Protein AF-A0A1V5IGQ4-F1 (afdb_monomer)

pLDDT: mean 75.05, std 9.46, range [52.09, 88.44]

Sequence (81 aa):
MALLILNTIVLVMRIRAAPDKPIGKGVGLVLGLAIGLTLWVPLTYLFGNQSAGIIAGSMTGIIIAIALELYSAQVRKRLES

Radius of gyration: 14.24 Å; Cα contacts (8 Å, |Δi|>4): 91; chains: 1; bounding box: 35×15×40 Å

Foldseek 3Di:
DVVLVVLVVVVVCVCVVCVLAFCPACNQLVSLQSQLVVQLVVQCVVVVHSVRSNVRSRVRSRVRSVVSNVSSVVSVVVVVD

Secondary structure (DSSP, 8-state):
-HHHHHHHHHHHHHHHH-TTS---TTHHHHHHHHHHHHHHHHHHHHHT-HHHHHHHHHHHHHHHHHHHHHHHHHHHHHH--

Mean predicted aligned error: 8.36 Å

Structure (mmCIF, N/CA/C/O backbone):
data_AF-A0A1V5IGQ4-F1
#
_entry.id   AF-A0A1V5IGQ4-F1
#
loop_
_atom_site.group_PDB
_atom_site.id
_atom_site.type_symbol
_atom_site.label_atom_id
_atom_site.label_alt_id
_atom_site.label_comp_id
_atom_site.label_asym_id
_atom_site.label_entity_id
_atom_site.label_seq_id
_atom_site.pdbx_PDB_ins_code
_atom_site.Cartn_x
_atom_site.Cartn_y
_atom_site.Cartn_z
_atom_site.occupancy
_atom_site.B_iso_or_equiv
_atom_site.auth_seq_id
_atom_site.auth_comp_id
_atom_site.auth_asym_id
_atom_site.auth_atom_id
_atom_site.pdbx_PDB_model_num
ATOM 1 N N . MET A 1 1 ? -0.291 -7.573 -14.701 1.00 53.91 1 MET A N 1
ATOM 2 C CA . MET A 1 1 ? -1.119 -6.344 -14.679 1.00 53.91 1 MET A CA 1
ATOM 3 C C . MET A 1 1 ? -2.578 -6.615 -14.328 1.00 53.91 1 MET A C 1
ATOM 5 O O . MET A 1 1 ? -3.031 -6.069 -13.336 1.00 53.91 1 MET A O 1
ATOM 9 N N . ALA A 1 2 ? -3.299 -7.488 -15.043 1.00 52.09 2 ALA A N 1
ATOM 10 C CA . ALA A 1 2 ? -4.714 -7.777 -14.750 1.00 52.09 2 ALA A CA 1
ATOM 11 C C . ALA A 1 2 ? -4.979 -8.247 -13.303 1.00 52.09 2 ALA A C 1
ATOM 13 O O . ALA A 1 2 ? -5.845 -7.700 -12.633 1.00 52.09 2 ALA A O 1
ATOM 14 N N . LEU A 1 3 ? -4.173 -9.180 -12.778 1.00 58.50 3 LEU A N 1
ATOM 15 C CA . LEU A 1 3 ? -4.274 -9.649 -11.384 1.00 58.50 3 LEU A CA 1
ATOM 16 C C . LEU A 1 3 ? -4.016 -8.550 -10.346 1.00 58.50 3 LEU A C 1
ATOM 18 O O . LEU A 1 3 ? -4.596 -8.562 -9.270 1.00 58.50 3 LEU A O 1
ATOM 22 N N . LEU A 1 4 ? -3.162 -7.590 -10.686 1.00 61.19 4 LEU A N 1
ATOM 23 C CA . LEU A 1 4 ? -2.774 -6.455 -9.854 1.00 61.19 4 LEU A CA 1
ATOM 24 C C . LEU A 1 4 ? -3.929 -5.469 -9.703 1.00 61.19 4 LEU A C 1
ATOM 26 O O . LEU A 1 4 ? -4.276 -5.045 -8.608 1.00 61.19 4 LEU A O 1
ATOM 30 N N . ILE A 1 5 ? -4.547 -5.163 -10.843 1.00 66.06 5 ILE A N 1
ATOM 31 C CA . ILE A 1 5 ? -5.743 -4.341 -10.939 1.00 66.06 5 ILE A CA 1
ATOM 32 C C . ILE A 1 5 ? -6.876 -5.027 -10.174 1.00 66.06 5 ILE A C 1
ATOM 34 O O . ILE A 1 5 ? -7.526 -4.380 -9.363 1.00 66.06 5 ILE A O 1
ATOM 38 N N . LEU A 1 6 ? -7.050 -6.342 -10.346 1.00 66.38 6 LEU A N 1
ATOM 39 C CA . LEU A 1 6 ? -8.052 -7.115 -9.613 1.00 66.38 6 LEU A CA 1
ATOM 40 C C . LEU A 1 6 ? -7.820 -7.060 -8.093 1.00 66.38 6 LEU A C 1
ATOM 42 O O . LEU A 1 6 ? -8.759 -6.802 -7.349 1.00 66.38 6 LEU A O 1
ATOM 46 N N . ASN A 1 7 ? -6.575 -7.233 -7.631 1.00 63.50 7 ASN A N 1
ATOM 47 C CA . ASN A 1 7 ? -6.235 -7.186 -6.204 1.00 63.50 7 ASN A CA 1
ATOM 48 C C . ASN A 1 7 ? -6.490 -5.796 -5.601 1.00 63.50 7 ASN A C 1
ATOM 50 O O . ASN A 1 7 ? -7.082 -5.678 -4.530 1.00 63.50 7 ASN A O 1
ATOM 54 N N . THR A 1 8 ? -6.111 -4.735 -6.317 1.00 64.44 8 THR A N 1
ATOM 55 C CA . THR A 1 8 ? -6.368 -3.350 -5.900 1.00 64.44 8 THR A CA 1
ATOM 56 C C . THR A 1 8 ? -7.863 -3.028 -5.900 1.00 64.44 8 THR A C 1
ATOM 58 O O . THR A 1 8 ? -8.347 -2.391 -4.968 1.00 64.44 8 THR A O 1
ATOM 61 N N . ILE A 1 9 ? -8.624 -3.500 -6.894 1.00 69.12 9 ILE A N 1
ATOM 62 C CA . ILE A 1 9 ? -10.083 -3.330 -6.942 1.00 69.12 9 ILE A CA 1
ATOM 63 C C . ILE A 1 9 ? -10.738 -4.051 -5.767 1.00 69.12 9 ILE A C 1
ATOM 65 O O . ILE A 1 9 ? -11.539 -3.439 -5.069 1.00 69.12 9 ILE A O 1
ATOM 69 N N . VAL A 1 10 ? -10.377 -5.307 -5.496 1.00 68.38 10 VAL A N 1
ATOM 70 C CA . VAL A 1 10 ? -10.915 -6.068 -4.357 1.00 68.38 10 VAL A CA 1
ATOM 71 C C . VAL A 1 10 ? -10.570 -5.378 -3.038 1.00 68.38 10 VAL A C 1
ATOM 73 O O . VAL A 1 10 ? -11.427 -5.277 -2.161 1.00 68.38 10 VAL A O 1
ATOM 76 N N . LEU A 1 11 ? -9.360 -4.828 -2.912 1.00 67.44 11 LEU A N 1
ATOM 77 C CA . LEU A 1 11 ? -8.962 -4.050 -1.744 1.00 67.44 11 LEU A CA 1
ATOM 78 C C . LEU A 1 11 ? -9.835 -2.804 -1.557 1.00 67.44 11 LEU A C 1
ATOM 80 O O . LEU A 1 11 ? -10.384 -2.592 -0.476 1.00 67.44 11 LEU A O 1
ATOM 84 N N . VAL A 1 12 ? -9.983 -1.994 -2.607 1.00 68.31 12 VAL A N 1
ATOM 85 C CA . VAL A 1 12 ? -10.788 -0.766 -2.572 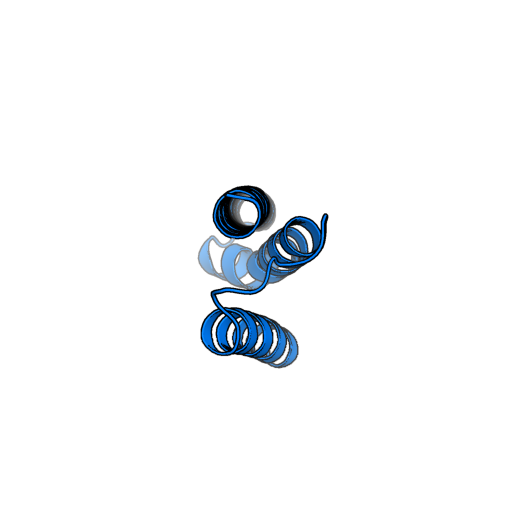1.00 68.31 12 VAL A CA 1
ATOM 86 C C . VAL A 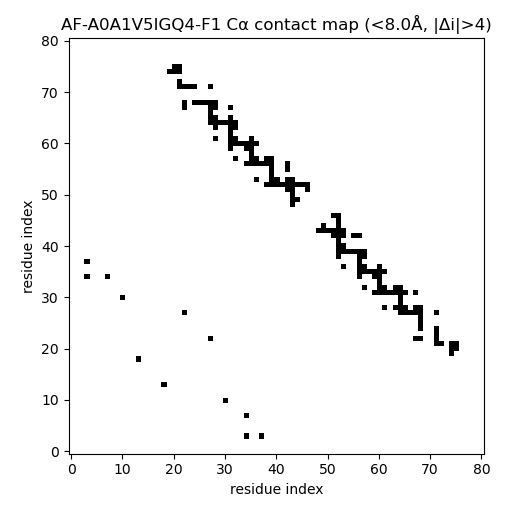1 12 ? -12.257 -1.096 -2.325 1.00 68.31 12 VAL A C 1
ATOM 88 O O . VAL A 1 12 ? -12.888 -0.467 -1.481 1.00 68.31 12 VAL A O 1
ATOM 91 N N . MET A 1 13 ? -12.803 -2.109 -3.002 1.00 69.50 13 MET A N 1
ATOM 92 C CA . MET A 1 13 ? -14.176 -2.568 -2.796 1.00 69.50 13 MET A CA 1
ATOM 93 C C . MET A 1 13 ? -14.388 -3.054 -1.368 1.00 69.50 13 MET A C 1
ATOM 95 O O . MET A 1 13 ? -15.405 -2.720 -0.778 1.00 69.50 13 MET A O 1
ATOM 99 N N . ARG A 1 14 ? -13.428 -3.766 -0.769 1.00 67.81 14 ARG A N 1
ATOM 100 C CA . ARG A 1 14 ? -13.521 -4.210 0.625 1.00 67.81 14 ARG A CA 1
ATOM 101 C C . ARG A 1 14 ? -13.498 -3.036 1.608 1.00 67.81 14 ARG A C 1
ATOM 103 O O . ARG A 1 14 ? -14.314 -3.013 2.524 1.00 67.81 14 ARG A O 1
ATOM 110 N N . ILE A 1 15 ? -12.603 -2.065 1.410 1.00 66.44 15 ILE A N 1
ATOM 111 C CA . ILE A 1 15 ? -12.543 -0.849 2.241 1.00 66.44 15 ILE A CA 1
ATOM 112 C C . ILE A 1 15 ? -13.850 -0.051 2.115 1.00 66.44 15 ILE A C 1
ATOM 114 O O . ILE A 1 15 ? -14.364 0.440 3.113 1.00 66.44 15 ILE A O 1
ATOM 118 N N . ARG A 1 16 ? -14.427 0.035 0.909 1.00 59.69 16 ARG A N 1
ATOM 119 C CA . ARG A 1 16 ? -15.703 0.733 0.671 1.00 59.69 16 ARG A CA 1
ATOM 120 C C . ARG A 1 16 ? -16.926 -0.038 1.172 1.00 59.69 16 ARG A C 1
ATOM 122 O O . ARG A 1 16 ? -17.887 0.593 1.589 1.00 59.69 16 ARG A O 1
ATOM 129 N N . ALA A 1 17 ? -16.911 -1.368 1.112 1.00 62.66 17 ALA A N 1
ATOM 130 C CA . ALA A 1 17 ? -18.040 -2.213 1.502 1.00 62.66 17 ALA A CA 1
ATOM 131 C C . ALA A 1 17 ? -18.132 -2.427 3.019 1.00 62.66 17 ALA A C 1
ATOM 133 O O . ALA A 1 17 ? -19.208 -2.733 3.526 1.00 62.66 17 ALA A O 1
ATOM 134 N N . ALA A 1 18 ? -17.020 -2.293 3.743 1.00 59.69 18 ALA A N 1
ATOM 135 C CA . ALA A 1 18 ? -16.995 -2.439 5.193 1.00 59.69 18 ALA A CA 1
ATOM 136 C C . ALA A 1 18 ? -16.009 -1.451 5.849 1.00 59.69 18 ALA A C 1
ATOM 138 O O . ALA A 1 18 ? -15.029 -1.892 6.456 1.00 59.69 18 ALA A O 1
ATOM 139 N N . PRO A 1 19 ? -16.254 -0.131 5.739 1.00 61.28 19 PRO A N 1
ATOM 140 C CA . PRO A 1 19 ? -15.371 0.895 6.301 1.00 61.28 19 PRO A CA 1
ATOM 141 C C . PRO A 1 19 ? -15.292 0.818 7.832 1.00 61.28 19 PRO A C 1
ATOM 143 O O . PRO A 1 19 ? -14.246 1.080 8.417 1.00 61.28 19 PRO A O 1
ATOM 146 N N . ASP A 1 20 ? -16.372 0.369 8.473 1.00 60.66 20 ASP A N 1
ATOM 147 C CA . ASP A 1 20 ? -16.481 0.265 9.930 1.00 60.66 20 ASP A CA 1
ATOM 148 C C . ASP A 1 20 ? -16.010 -1.088 10.474 1.00 60.66 20 ASP A C 1
ATOM 150 O O . ASP A 1 20 ? -16.194 -1.381 11.652 1.00 60.66 20 ASP A O 1
ATOM 154 N N . LYS A 1 21 ? -15.425 -1.957 9.636 1.00 60.91 21 LYS A N 1
ATOM 155 C CA . LYS A 1 21 ? -14.852 -3.228 10.094 1.00 60.91 21 LYS A CA 1
ATOM 156 C C . LYS A 1 21 ? -13.334 -3.169 10.030 1.00 60.91 21 LYS A C 1
ATOM 158 O O . LYS A 1 21 ? -12.772 -2.904 8.965 1.00 60.91 21 LYS A O 1
ATOM 163 N N . PRO A 1 22 ? -12.637 -3.485 11.134 1.00 62.91 22 PRO A N 1
ATOM 164 C CA . PRO A 1 22 ? -11.194 -3.440 11.137 1.00 62.91 22 PRO A CA 1
ATOM 165 C C . PRO A 1 22 ? -10.631 -4.461 10.154 1.00 62.91 22 PRO A C 1
ATOM 167 O O . PRO A 1 22 ? -10.996 -5.641 10.123 1.00 62.91 22 PRO A O 1
ATOM 170 N N . ILE A 1 23 ? -9.681 -3.990 9.360 1.00 66.50 23 ILE A N 1
ATOM 171 C CA . ILE A 1 23 ? -8.863 -4.820 8.497 1.00 66.50 23 ILE A CA 1
ATOM 172 C C . ILE A 1 23 ? -7.988 -5.656 9.436 1.00 66.50 23 ILE A C 1
ATOM 174 O O . ILE A 1 23 ? -7.099 -5.094 10.058 1.00 66.50 23 ILE A O 1
ATOM 178 N N . GLY A 1 24 ? -8.312 -6.937 9.655 1.00 66.00 24 GLY A N 1
ATOM 179 C CA . GLY A 1 24 ? -7.630 -7.810 10.631 1.00 66.00 24 GLY A CA 1
ATOM 180 C C . GLY A 1 24 ? -6.116 -7.568 10.754 1.00 66.00 24 GLY A C 1
ATOM 181 O O . GLY A 1 24 ? -5.472 -7.254 9.757 1.00 66.00 24 GLY A O 1
ATOM 182 N N . LYS A 1 25 ? -5.560 -7.685 11.973 1.00 67.00 25 LYS A N 1
ATOM 183 C CA . LYS A 1 25 ? -4.142 -7.379 12.262 1.00 67.00 25 LYS A CA 1
ATOM 184 C C . LYS A 1 25 ? -3.219 -7.984 11.196 1.00 67.00 25 LYS A C 1
ATOM 186 O O . LYS A 1 25 ? -3.307 -9.181 10.931 1.00 67.00 25 LYS A O 1
ATOM 191 N N . GLY A 1 26 ? -2.366 -7.160 10.588 1.00 69.12 26 GLY A N 1
ATOM 192 C CA . GLY A 1 26 ? -1.400 -7.584 9.569 1.00 69.12 26 GLY A CA 1
ATOM 193 C C . GLY A 1 26 ? -1.946 -7.732 8.144 1.00 69.12 26 GLY A C 1
ATOM 194 O O . GLY A 1 26 ? -1.159 -7.825 7.206 1.00 69.12 26 GLY A O 1
ATOM 195 N N . VAL A 1 27 ? -3.265 -7.690 7.927 1.00 74.25 27 VAL A N 1
ATOM 196 C CA . VAL A 1 27 ? -3.850 -7.733 6.573 1.00 74.25 27 VAL A CA 1
ATOM 197 C C . VAL A 1 27 ? -3.542 -6.436 5.818 1.00 74.25 27 VAL A C 1
ATOM 199 O O . VAL A 1 27 ? -3.229 -6.485 4.631 1.00 74.25 27 VAL A O 1
ATOM 202 N N . GLY A 1 28 ? -3.545 -5.287 6.505 1.00 71.88 28 GLY A N 1
ATOM 203 C CA . GLY A 1 28 ? -3.127 -4.004 5.927 1.00 71.88 28 GLY A CA 1
ATOM 204 C C . GLY A 1 28 ? -1.664 -4.028 5.486 1.00 71.88 28 GLY A C 1
ATOM 205 O O . GLY A 1 28 ? -1.347 -3.603 4.374 1.00 71.88 28 GLY A O 1
ATOM 206 N N . LEU A 1 29 ? -0.804 -4.631 6.311 1.00 76.00 29 LEU A N 1
ATOM 207 C CA . LEU A 1 29 ? 0.611 -4.810 6.007 1.00 76.00 29 LEU A CA 1
ATOM 208 C C . LEU A 1 29 ? 0.841 -5.669 4.753 1.00 76.00 29 LEU A C 1
ATOM 210 O O . LEU A 1 29 ? 1.556 -5.258 3.840 1.00 76.00 29 LEU A O 1
ATOM 214 N N . VAL A 1 30 ? 0.195 -6.838 4.683 1.00 76.81 30 VAL A N 1
ATOM 215 C CA . VAL A 1 30 ? 0.309 -7.763 3.542 1.00 76.81 30 VAL A CA 1
ATOM 216 C C . VAL A 1 30 ? -0.183 -7.108 2.251 1.00 76.81 30 VAL A C 1
ATOM 218 O O . VAL A 1 30 ? 0.457 -7.237 1.210 1.00 76.81 30 VAL A O 1
ATOM 221 N N . LEU A 1 31 ? -1.288 -6.364 2.314 1.00 74.75 31 LEU A N 1
ATOM 222 C CA . LEU A 1 31 ? -1.861 -5.691 1.149 1.00 74.75 31 LEU A CA 1
ATOM 223 C C . LEU A 1 31 ? -0.999 -4.533 0.649 1.00 74.75 31 LEU A C 1
ATOM 225 O O . LEU A 1 31 ? -0.778 -4.422 -0.555 1.00 74.75 31 LEU A O 1
ATOM 229 N N . GLY A 1 32 ? -0.480 -3.696 1.549 1.00 77.88 32 GLY A N 1
ATOM 230 C CA . GLY A 1 32 ? 0.424 -2.617 1.156 1.00 77.88 32 GLY A CA 1
ATOM 231 C C . GLY A 1 32 ? 1.712 -3.150 0.532 1.00 77.88 32 GLY A C 1
ATOM 232 O O . GLY A 1 32 ? 2.111 -2.693 -0.539 1.00 77.88 32 GLY A O 1
ATOM 233 N N . LEU A 1 33 ? 2.302 -4.193 1.123 1.00 80.06 33 LEU A N 1
ATOM 234 C CA . LEU A 1 33 ? 3.482 -4.851 0.561 1.00 80.06 33 LEU A CA 1
ATOM 235 C C . LEU A 1 33 ? 3.196 -5.483 -0.804 1.00 80.06 33 LEU A C 1
ATOM 237 O O . LEU A 1 33 ? 3.987 -5.293 -1.723 1.00 80.06 33 LEU A O 1
ATOM 241 N N . ALA A 1 34 ? 2.060 -6.167 -0.972 1.00 77.81 34 ALA A N 1
ATOM 242 C CA . ALA A 1 34 ? 1.659 -6.732 -2.259 1.00 77.81 34 ALA A CA 1
ATOM 243 C C . ALA A 1 34 ? 1.494 -5.647 -3.337 1.00 77.81 34 ALA A C 1
ATOM 245 O O . ALA A 1 34 ? 1.948 -5.822 -4.467 1.00 77.81 34 ALA A O 1
ATOM 246 N N . ILE A 1 35 ? 0.906 -4.497 -2.992 1.00 78.19 35 ILE A N 1
ATOM 247 C CA . ILE A 1 35 ? 0.775 -3.365 -3.916 1.00 78.19 35 ILE A CA 1
ATOM 248 C C . ILE A 1 35 ? 2.154 -2.826 -4.306 1.00 78.19 35 ILE A C 1
ATOM 250 O O . ILE A 1 35 ? 2.438 -2.707 -5.497 1.00 78.19 35 ILE A O 1
ATOM 254 N N . GLY A 1 36 ? 3.040 -2.569 -3.341 1.00 79.19 36 GLY A N 1
ATOM 255 C CA . GLY A 1 36 ? 4.391 -2.075 -3.631 1.00 79.19 36 GLY A CA 1
ATOM 256 C C . GLY A 1 36 ? 5.230 -3.033 -4.469 1.00 79.19 36 GLY A C 1
ATOM 257 O O . GLY A 1 36 ? 5.827 -2.632 -5.470 1.00 79.19 36 GLY A O 1
ATOM 258 N N . LEU A 1 37 ? 5.184 -4.324 -4.125 1.00 77.56 37 LEU A N 1
ATOM 259 C CA . LEU A 1 37 ? 5.834 -5.405 -4.869 1.00 77.56 37 LEU A CA 1
ATOM 260 C C . LEU A 1 37 ? 5.286 -5.593 -6.268 1.00 77.56 37 LEU A C 1
ATOM 262 O O . LEU A 1 37 ? 5.915 -6.287 -7.055 1.00 77.56 37 LEU A O 1
ATOM 266 N N . THR A 1 38 ? 4.131 -5.024 -6.594 1.00 78.56 38 THR A N 1
ATOM 267 C CA . THR A 1 38 ? 3.633 -5.095 -7.960 1.00 78.56 38 THR A CA 1
ATOM 268 C C . THR A 1 38 ? 3.721 -3.767 -8.704 1.00 78.56 38 THR A C 1
ATOM 270 O O . THR A 1 38 ? 3.787 -3.767 -9.932 1.00 78.56 38 THR A O 1
ATOM 273 N N . LEU A 1 39 ? 3.853 -2.649 -7.988 1.00 75.75 39 LEU A N 1
ATOM 274 C CA . LEU A 1 39 ? 4.177 -1.340 -8.553 1.00 75.75 39 LEU A CA 1
ATOM 275 C C . LEU A 1 39 ? 5.613 -1.242 -9.083 1.00 75.75 39 LEU A C 1
ATOM 277 O O . LEU A 1 39 ? 5.865 -0.397 -9.937 1.00 75.75 39 LEU A O 1
ATOM 281 N N . TRP A 1 40 ? 6.542 -2.106 -8.664 1.00 79.25 40 TRP A N 1
ATOM 282 C CA . TRP A 1 40 ? 7.912 -2.055 -9.192 1.00 79.25 40 TRP A CA 1
ATOM 283 C C . TRP A 1 40 ? 7.983 -2.225 -10.717 1.00 79.25 40 TRP A C 1
ATOM 285 O O . TRP A 1 40 ? 8.709 -1.478 -11.354 1.00 79.25 40 TRP A O 1
ATOM 295 N N . VAL A 1 41 ? 7.195 -3.123 -11.328 1.00 77.00 41 VAL A N 1
ATOM 296 C CA . VAL A 1 41 ? 7.204 -3.354 -12.788 1.00 77.00 41 VAL A CA 1
ATOM 297 C C . VAL A 1 41 ? 6.818 -2.096 -13.582 1.00 77.00 41 VAL A C 1
ATOM 299 O O . VAL A 1 41 ? 7.598 -1.685 -14.443 1.00 77.00 41 VAL A O 1
ATOM 302 N N . PRO A 1 42 ? 5.659 -1.447 -13.332 1.00 76.94 42 PRO A N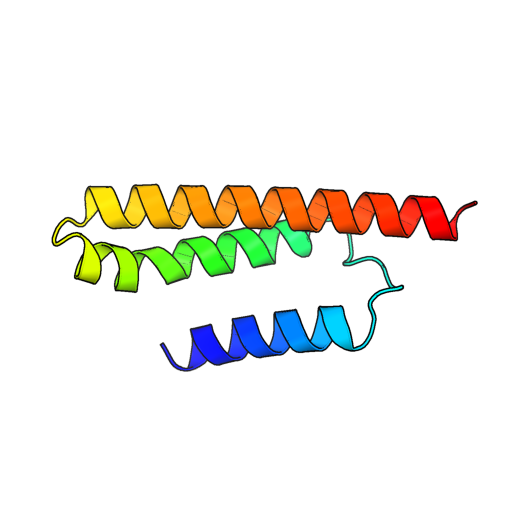 1
ATOM 303 C CA . PRO A 1 42 ? 5.314 -0.215 -14.037 1.00 76.94 42 PRO A CA 1
ATOM 304 C C . PRO A 1 42 ? 6.266 0.936 -13.700 1.00 76.94 42 PRO A C 1
ATOM 306 O O . PRO A 1 42 ? 6.584 1.724 -14.585 1.00 76.94 42 PRO A O 1
ATOM 309 N N . LEU A 1 43 ? 6.763 1.030 -12.463 1.00 79.62 43 LEU A N 1
ATOM 310 C CA . LEU A 1 43 ? 7.708 2.084 -12.087 1.00 79.62 43 LEU A CA 1
ATOM 311 C C . LEU A 1 43 ? 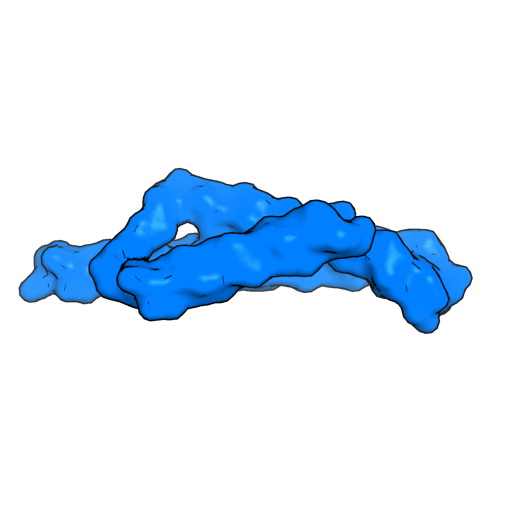9.072 1.892 -12.759 1.00 79.62 43 LEU A C 1
ATOM 313 O O . LEU A 1 43 ? 9.654 2.860 -13.230 1.00 79.62 43 LEU A O 1
ATOM 317 N N . THR A 1 44 ? 9.562 0.659 -12.892 1.00 80.12 44 THR A N 1
ATOM 318 C CA . THR A 1 44 ? 10.772 0.352 -13.665 1.00 80.12 44 THR A CA 1
ATOM 319 C C . THR A 1 44 ? 10.606 0.753 -15.129 1.00 80.12 44 THR A C 1
ATOM 321 O O . THR A 1 44 ? 11.530 1.326 -15.701 1.00 80.12 44 THR A O 1
ATOM 324 N N . TYR A 1 45 ? 9.431 0.508 -15.718 1.00 79.75 45 TYR A N 1
ATOM 325 C CA . TYR A 1 45 ? 9.135 0.929 -17.088 1.00 79.75 45 TYR A CA 1
ATOM 326 C C . TYR A 1 45 ? 9.097 2.460 -17.230 1.00 79.75 45 TYR A C 1
ATOM 328 O O . TYR A 1 45 ? 9.655 2.998 -18.180 1.00 79.75 45 TYR A O 1
ATOM 336 N N . LEU A 1 46 ? 8.502 3.167 -16.263 1.00 82.12 46 LEU A N 1
ATOM 337 C CA . LEU A 1 46 ? 8.407 4.633 -16.261 1.00 82.12 46 LEU A CA 1
ATOM 338 C C . LEU A 1 46 ? 9.751 5.330 -16.017 1.00 82.12 46 LEU A C 1
ATOM 340 O O . LEU A 1 46 ? 10.033 6.348 -16.641 1.00 82.12 46 LEU A O 1
ATOM 344 N N . PHE A 1 47 ? 10.581 4.801 -15.118 1.00 83.88 47 PHE A N 1
ATOM 345 C CA . PHE A 1 47 ? 11.875 5.397 -14.782 1.00 83.88 47 PHE A CA 1
ATOM 346 C C . PHE A 1 47 ? 13.013 4.950 -15.707 1.00 83.88 47 PHE A C 1
ATOM 348 O O . PHE A 1 47 ? 14.117 5.480 -15.599 1.00 83.88 47 PHE A O 1
ATOM 355 N N . GLY A 1 48 ? 12.791 3.946 -16.565 1.00 84.88 48 GLY A N 1
ATOM 356 C CA . GLY A 1 48 ? 13.839 3.345 -17.399 1.00 84.88 48 GLY A CA 1
ATOM 357 C C . GLY A 1 48 ? 14.988 2.725 -16.592 1.00 84.88 48 GLY A C 1
ATOM 358 O O . GLY A 1 48 ? 16.050 2.438 -17.138 1.00 84.88 48 GLY A O 1
ATOM 359 N N . ASN A 1 49 ? 14.799 2.542 -15.282 1.00 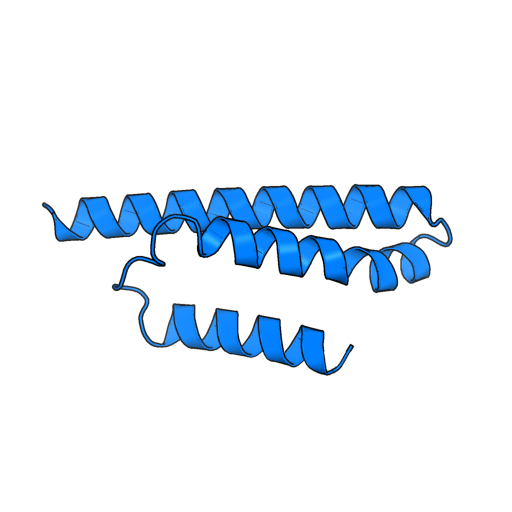87.38 49 AS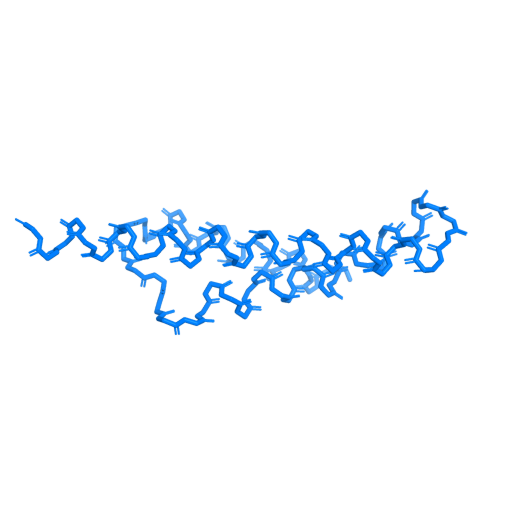N A N 1
ATOM 360 C CA . ASN A 1 49 ? 15.819 2.093 -14.346 1.00 87.38 49 ASN A CA 1
ATOM 361 C C . ASN A 1 49 ? 15.206 1.094 -13.359 1.00 87.38 49 ASN A C 1
ATOM 363 O O . ASN A 1 49 ? 14.290 1.412 -12.594 1.00 87.38 49 ASN A O 1
ATOM 367 N N . GLN A 1 50 ? 15.738 -0.129 -13.378 1.00 83.56 50 GLN A N 1
ATOM 368 C CA . GLN A 1 50 ? 15.263 -1.231 -12.548 1.00 83.56 50 GLN A CA 1
ATOM 369 C C . GLN A 1 50 ? 15.408 -0.934 -11.054 1.00 83.56 50 GLN A C 1
ATOM 371 O O . GLN A 1 50 ? 14.444 -1.106 -10.309 1.00 83.56 50 GLN A O 1
ATOM 376 N N . SER A 1 51 ? 16.559 -0.415 -10.626 1.00 85.94 51 SER A N 1
ATOM 377 C CA . SER A 1 51 ? 16.812 -0.066 -9.226 1.00 85.94 51 SER A CA 1
ATOM 378 C C . SER A 1 51 ? 15.869 1.032 -8.738 1.00 85.94 51 SER A C 1
ATOM 380 O O . SER A 1 51 ? 15.275 0.895 -7.671 1.00 85.94 51 SER A O 1
ATOM 382 N N . ALA A 1 52 ? 15.659 2.084 -9.535 1.00 82.88 52 ALA A N 1
ATOM 383 C CA . ALA A 1 52 ? 14.739 3.166 -9.179 1.00 82.88 52 ALA A CA 1
ATOM 384 C C . ALA A 1 52 ? 13.288 2.669 -9.048 1.00 82.88 52 ALA A C 1
ATOM 386 O O . ALA A 1 52 ? 12.600 3.024 -8.092 1.00 82.88 52 ALA A O 1
ATOM 387 N N . GLY A 1 53 ? 12.839 1.798 -9.961 1.00 81.06 53 GLY A N 1
ATOM 388 C CA . GLY A 1 53 ? 11.500 1.206 -9.910 1.00 81.06 53 GLY A CA 1
ATOM 389 C C . GLY A 1 53 ? 11.278 0.283 -8.708 1.00 81.06 53 GLY A C 1
ATOM 390 O O . GLY A 1 53 ? 10.228 0.365 -8.069 1.00 81.06 53 GLY A O 1
ATOM 391 N N . ILE A 1 54 ? 12.273 -0.535 -8.344 1.00 83.81 54 ILE A N 1
ATOM 392 C CA . ILE A 1 54 ? 12.224 -1.383 -7.139 1.00 83.81 54 ILE A CA 1
ATOM 393 C C . ILE A 1 54 ? 12.150 -0.524 -5.878 1.00 83.81 54 ILE A C 1
ATOM 395 O O . ILE A 1 54 ? 11.306 -0.781 -5.018 1.00 83.81 54 ILE A O 1
ATOM 399 N N . ILE A 1 55 ? 13.003 0.500 -5.770 1.00 87.44 55 ILE A N 1
ATOM 400 C CA . ILE A 1 55 ? 13.043 1.393 -4.604 1.00 87.44 55 ILE A CA 1
ATOM 401 C C . ILE A 1 55 ? 11.709 2.125 -4.463 1.00 87.44 55 ILE A C 1
ATOM 403 O O . ILE A 1 55 ? 11.094 2.076 -3.398 1.00 87.44 55 ILE A O 1
ATOM 407 N N . ALA A 1 56 ? 11.228 2.746 -5.542 1.00 84.75 56 ALA A N 1
ATOM 408 C CA . ALA A 1 56 ? 9.972 3.481 -5.535 1.00 84.75 56 ALA A CA 1
ATOM 409 C C . ALA A 1 56 ? 8.779 2.566 -5.209 1.00 84.75 56 ALA A C 1
ATOM 411 O O . ALA A 1 56 ? 7.992 2.889 -4.322 1.00 84.75 56 ALA A O 1
ATOM 412 N N . GLY A 1 57 ? 8.685 1.391 -5.844 1.00 84.25 57 GLY A N 1
ATOM 413 C CA . GLY A 1 57 ? 7.622 0.419 -5.573 1.00 84.25 57 GLY A CA 1
ATOM 414 C C . GLY A 1 57 ? 7.635 -0.068 -4.124 1.00 84.25 57 GLY A C 1
ATOM 415 O O . GLY A 1 57 ? 6.596 -0.081 -3.463 1.00 84.25 57 GLY A O 1
ATOM 416 N N . SER A 1 58 ? 8.818 -0.381 -3.593 1.00 83.94 58 SER A N 1
ATOM 417 C CA . SER A 1 58 ? 8.985 -0.822 -2.202 1.00 83.94 58 SER A CA 1
ATOM 418 C C . SER A 1 58 ? 8.593 0.273 -1.210 1.00 83.94 58 SER A C 1
ATOM 420 O O . SER A 1 58 ? 7.830 0.013 -0.280 1.00 83.94 58 SER A O 1
ATOM 422 N N . MET A 1 59 ? 9.040 1.513 -1.437 1.00 88.44 59 MET A N 1
ATOM 423 C CA . MET A 1 59 ? 8.671 2.662 -0.607 1.00 88.44 59 MET A CA 1
ATOM 424 C C . MET A 1 59 ? 7.163 2.910 -0.613 1.00 88.44 59 MET A C 1
ATOM 426 O O . MET A 1 59 ? 6.563 3.060 0.451 1.00 88.44 59 MET A O 1
ATOM 430 N N . THR A 1 60 ? 6.529 2.893 -1.789 1.00 86.06 60 THR A N 1
ATOM 431 C CA . THR A 1 60 ? 5.074 3.044 -1.896 1.00 86.06 60 THR A CA 1
ATOM 432 C C . THR A 1 60 ? 4.340 1.926 -1.157 1.00 86.06 60 THR A C 1
ATOM 434 O O . THR A 1 60 ? 3.399 2.205 -0.415 1.00 86.06 60 THR A O 1
ATOM 437 N N . GLY A 1 61 ? 4.789 0.674 -1.290 1.00 86.25 61 GLY A N 1
ATOM 438 C CA . GLY A 1 61 ? 4.176 -0.453 -0.589 1.00 86.25 61 GLY A CA 1
ATOM 439 C C . GLY A 1 61 ? 4.251 -0.345 0.927 1.00 86.25 61 GLY A C 1
ATOM 440 O O . GLY A 1 61 ? 3.253 -0.571 1.608 1.00 86.25 61 GLY A O 1
ATOM 441 N N . ILE A 1 62 ? 5.412 0.055 1.454 1.00 86.31 62 ILE A N 1
ATOM 442 C CA . ILE A 1 62 ? 5.621 0.255 2.894 1.00 86.31 62 ILE A CA 1
ATOM 443 C C . ILE A 1 62 ? 4.719 1.376 3.422 1.00 86.31 62 ILE A C 1
ATOM 445 O O . ILE A 1 62 ? 4.055 1.198 4.442 1.00 86.31 62 ILE A O 1
ATOM 449 N N . ILE A 1 63 ? 4.645 2.509 2.718 1.00 88.25 63 ILE A N 1
ATOM 450 C CA . ILE A 1 63 ? 3.796 3.640 3.122 1.00 88.25 63 ILE A CA 1
ATOM 451 C C . ILE A 1 63 ? 2.324 3.217 3.171 1.00 88.25 63 ILE A C 1
ATOM 453 O O . ILE A 1 63 ? 1.642 3.475 4.163 1.00 88.25 63 ILE A O 1
ATOM 457 N N . ILE A 1 64 ? 1.840 2.523 2.135 1.00 84.12 64 ILE A N 1
ATOM 458 C CA . ILE A 1 64 ? 0.456 2.033 2.078 1.00 84.12 64 ILE A CA 1
ATOM 459 C C . ILE A 1 64 ? 0.196 1.007 3.189 1.00 84.12 64 ILE A C 1
ATOM 461 O O . ILE A 1 64 ? -0.838 1.078 3.850 1.00 84.12 64 ILE A O 1
ATOM 465 N N . ALA A 1 65 ? 1.131 0.084 3.427 1.00 84.38 65 ALA A N 1
ATOM 466 C CA . ALA A 1 65 ? 1.032 -0.930 4.475 1.00 84.38 65 ALA A CA 1
ATOM 467 C C . ALA A 1 65 ? 0.858 -0.295 5.860 1.00 84.38 65 ALA A C 1
ATOM 469 O O . ALA A 1 65 ? -0.067 -0.644 6.595 1.00 84.38 65 ALA A O 1
ATOM 470 N N . ILE A 1 66 ? 1.715 0.676 6.189 1.00 85.88 66 ILE A N 1
ATOM 471 C CA . ILE A 1 66 ? 1.665 1.400 7.462 1.00 8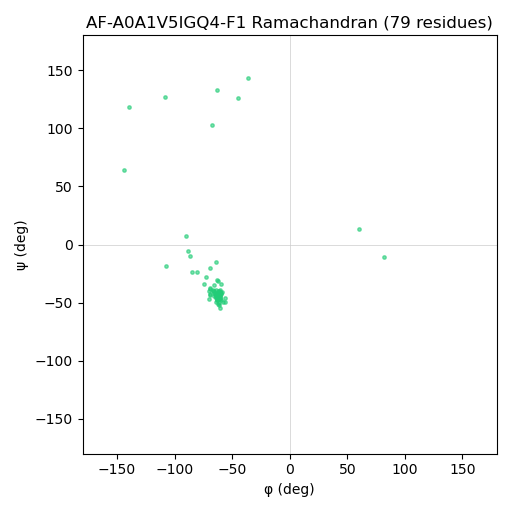5.88 66 ILE A CA 1
ATOM 472 C C . ILE A 1 66 ? 0.365 2.201 7.568 1.00 85.88 66 ILE A C 1
ATOM 474 O O . ILE A 1 66 ? -0.311 2.130 8.592 1.00 85.88 66 ILE A O 1
ATOM 478 N N . ALA A 1 67 ? -0.023 2.923 6.513 1.00 84.06 67 ALA A N 1
ATOM 479 C CA . ALA A 1 67 ? -1.252 3.711 6.507 1.00 84.06 67 ALA A CA 1
ATOM 480 C C . ALA A 1 67 ? -2.501 2.842 6.738 1.00 84.06 67 ALA A C 1
ATOM 482 O O . ALA A 1 67 ? -3.367 3.210 7.533 1.00 84.06 67 ALA A O 1
ATOM 483 N N . LEU A 1 68 ? -2.578 1.670 6.098 1.00 81.69 68 LEU A N 1
ATOM 484 C CA . LEU A 1 68 ? -3.684 0.724 6.274 1.00 81.69 68 LEU A CA 1
ATOM 485 C C . LEU A 1 68 ? -3.722 0.122 7.684 1.00 81.69 68 LEU A C 1
ATOM 487 O O . LEU A 1 68 ? -4.807 -0.043 8.244 1.00 81.69 68 LEU A O 1
ATOM 491 N N . GLU A 1 69 ? -2.566 -0.193 8.271 1.00 82.62 69 GLU A N 1
ATOM 492 C CA . GLU A 1 69 ? -2.498 -0.731 9.633 1.00 82.62 69 GLU A CA 1
ATOM 493 C C . GLU A 1 69 ? -2.891 0.334 10.671 1.00 82.62 69 GLU A C 1
ATOM 495 O O . GLU A 1 69 ? -3.685 0.057 11.572 1.00 82.62 69 GLU A O 1
ATOM 500 N N . LEU A 1 70 ? -2.418 1.577 10.502 1.00 85.94 70 LEU A N 1
ATOM 501 C CA . LEU A 1 70 ? -2.806 2.715 11.342 1.00 85.94 70 LEU A CA 1
ATOM 502 C C . LEU A 1 70 ? -4.306 3.007 11.239 1.00 85.94 70 LEU A C 1
ATOM 504 O O . LEU A 1 70 ? -4.965 3.183 12.264 1.00 85.94 70 LEU A O 1
ATOM 508 N N . TYR A 1 71 ? -4.858 3.008 10.023 1.00 82.69 71 TYR A N 1
ATOM 509 C CA . TYR A 1 71 ? -6.293 3.172 9.800 1.00 82.69 71 TYR A CA 1
ATOM 510 C C . TYR A 1 71 ? -7.096 2.062 10.489 1.00 82.69 71 TYR A C 1
ATOM 512 O O . TYR A 1 71 ? -8.030 2.343 11.239 1.00 82.69 71 TYR A O 1
ATOM 520 N N . SER A 1 72 ? -6.693 0.800 10.319 1.00 79.31 72 SER A N 1
ATOM 521 C CA . SER A 1 72 ? -7.350 -0.333 10.978 1.00 79.31 72 SER A CA 1
ATOM 522 C C . SER A 1 72 ? -7.312 -0.228 12.506 1.00 79.31 72 SER A C 1
ATOM 524 O O . SER A 1 72 ? -8.317 -0.474 13.177 1.00 79.31 72 SER A O 1
ATOM 526 N N . ALA A 1 73 ? -6.173 0.188 13.069 1.00 81.50 73 ALA A N 1
ATOM 527 C CA . ALA A 1 73 ? -6.022 0.402 14.504 1.00 81.50 73 ALA A CA 1
ATOM 528 C C . ALA A 1 73 ? -6.921 1.539 15.020 1.00 81.50 73 ALA A C 1
ATOM 530 O O . ALA A 1 73 ? -7.511 1.414 16.094 1.00 81.50 73 ALA A O 1
ATOM 531 N N . GLN A 1 74 ? -7.067 2.625 14.255 1.00 82.75 74 GLN A N 1
ATOM 532 C CA . GLN A 1 74 ? -7.988 3.714 14.587 1.00 82.75 74 GLN A CA 1
ATOM 533 C C . GLN A 1 74 ? -9.452 3.258 14.558 1.00 82.75 74 GLN A C 1
ATOM 535 O O . GLN A 1 74 ? -10.200 3.592 15.474 1.00 82.75 74 GLN A O 1
ATOM 540 N N . VAL A 1 75 ? -9.855 2.471 13.554 1.00 78.44 75 VAL A N 1
ATOM 541 C CA . VAL A 1 75 ? -11.220 1.923 13.464 1.00 78.44 75 VAL A CA 1
ATOM 542 C C . VAL A 1 75 ? -11.514 0.988 14.640 1.00 78.44 75 VAL A C 1
ATOM 544 O O . VAL A 1 75 ? -12.563 1.125 15.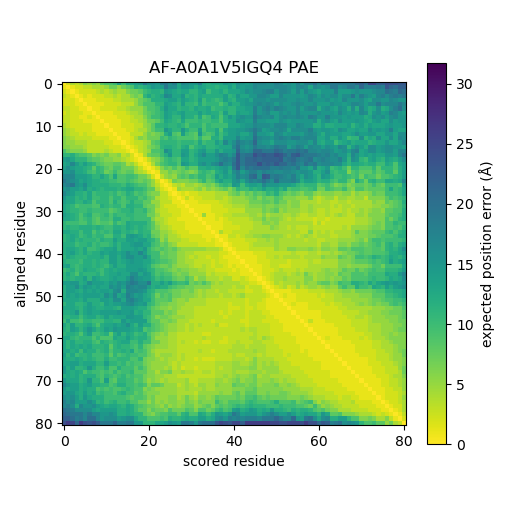259 1.00 78.44 75 VAL A O 1
ATOM 547 N N . ARG A 1 76 ? -10.575 0.108 15.031 1.00 77.88 76 ARG A N 1
ATOM 548 C CA . ARG A 1 76 ? -10.727 -0.722 16.248 1.00 77.88 76 ARG A CA 1
ATOM 549 C C . ARG A 1 76 ? -10.972 0.120 17.494 1.00 77.88 76 ARG A C 1
ATOM 551 O O . ARG A 1 76 ? -11.929 -0.140 18.210 1.00 77.88 76 ARG A O 1
ATOM 558 N N . LYS A 1 77 ? -10.153 1.155 17.711 1.00 80.38 77 LYS A N 1
ATOM 559 C CA . LYS A 1 77 ? -10.302 2.047 18.871 1.00 80.38 77 LYS A CA 1
ATOM 560 C C . LYS A 1 77 ? -11.660 2.750 18.917 1.00 80.38 77 LYS A C 1
ATOM 562 O O . LYS A 1 77 ? -12.161 2.988 20.005 1.00 80.38 77 LYS A O 1
ATOM 567 N N . ARG A 1 78 ? -12.249 3.089 17.765 1.00 74.50 78 ARG A N 1
ATOM 568 C CA . ARG A 1 78 ? -13.589 3.701 17.705 1.00 74.50 78 ARG A CA 1
ATOM 569 C C . ARG A 1 78 ? -14.722 2.725 18.016 1.00 74.50 78 ARG A C 1
ATOM 571 O O . ARG A 1 78 ? -15.765 3.176 18.451 1.00 74.50 78 ARG A O 1
ATOM 578 N N . LEU A 1 79 ? -14.535 1.432 17.758 1.00 71.31 79 LEU A N 1
ATOM 579 C CA . LEU A 1 79 ? -15.537 0.396 18.037 1.00 71.31 79 LEU A CA 1
ATOM 580 C C . LEU A 1 79 ? -15.485 -0.109 19.485 1.00 71.31 79 LEU A C 1
ATOM 582 O O . LEU A 1 79 ? -16.457 -0.681 19.962 1.00 71.31 79 LEU A O 1
ATOM 586 N N . GLU A 1 80 ? -14.337 0.041 20.147 1.00 65.06 80 GLU A N 1
ATOM 587 C CA . GLU A 1 80 ? -14.128 -0.323 21.556 1.00 65.06 80 GLU A CA 1
ATOM 588 C C . GLU A 1 80 ? -14.475 0.825 22.533 1.00 65.06 80 GLU A C 1
ATOM 590 O O . GLU A 1 80 ? -14.429 0.614 23.744 1.00 65.06 80 GLU A O 1
ATOM 595 N N . SER A 1 81 ? -14.804 2.019 22.017 1.00 54.09 81 SER A N 1
ATOM 596 C CA . SER A 1 81 ? -15.244 3.212 22.765 1.00 54.09 81 SER A CA 1
ATOM 597 C C . SER A 1 81 ? -16.757 3.372 22.728 1.00 54.09 81 SER A C 1
ATOM 599 O O . SER A 1 81 ? -17.244 4.061 23.652 1.00 54.09 81 SER A O 1
#

Solvent-accessible surface area (backbone atoms only — not comparable to full-atom values): 4183 Å² total; per-residue (Å²): 108,71,69,56,53,50,51,52,48,52,50,52,50,47,49,71,74,40,69,93,52,56,57,54,91,63,50,25,39,54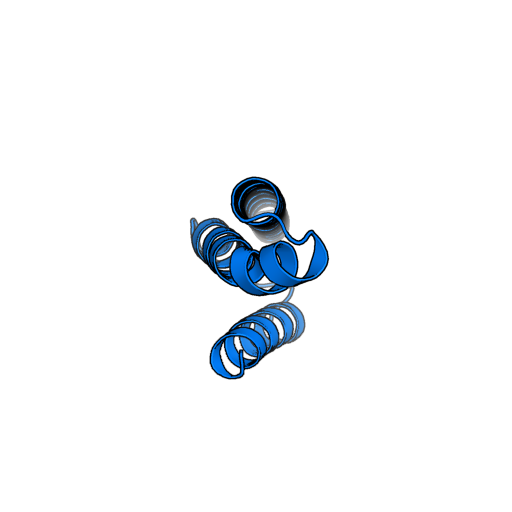,50,15,41,54,50,8,71,56,39,18,62,62,37,17,66,74,64,76,30,65,67,60,5,43,51,51,12,46,54,51,5,51,54,44,8,50,52,40,42,54,50,21,53,52,47,45,56,64,75,76,104